Protein AF-A0A3C0MF82-F1 (afdb_monome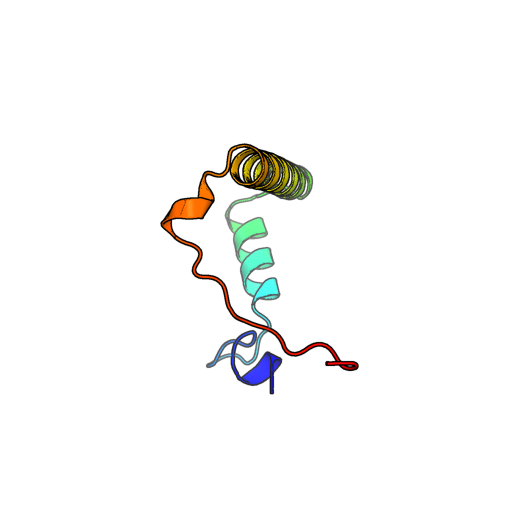r_lite)

pLDDT: mean 88.44, std 12.23, range [53.34, 98.62]

Secondary structure (DSSP, 8-state):
-TTTTTTB-TTT--BHHHHHHHHHHHTT--HHHHHHHHHHHHHHHHHHHHTTGGGGTPPP-----TT-

Structure (mmCIF, N/CA/C/O backbone):
data_AF-A0A3C0MF82-F1
#
_entry.id   AF-A0A3C0MF82-F1
#
loop_
_atom_site.group_PDB
_atom_site.id
_atom_site.type_symbol
_atom_site.label_atom_id
_atom_site.label_alt_id
_atom_site.label_comp_id
_atom_site.label_asym_id
_atom_site.label_entity_id
_atom_site.label_seq_id
_atom_site.pdbx_PDB_ins_code
_atom_site.Cartn_x
_atom_site.Cartn_y
_atom_site.Cartn_z
_atom_site.occupancy
_atom_site.B_iso_or_equiv
_atom_site.auth_seq_id
_atom_site.auth_comp_id
_atom_site.auth_asym_id
_atom_site.auth_atom_id
_atom_site.pdbx_PDB_m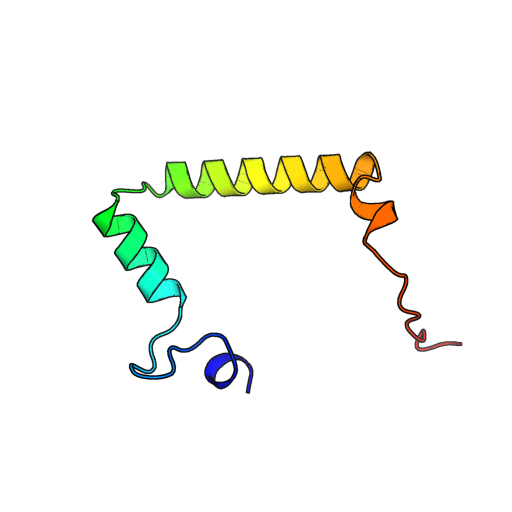odel_num
ATOM 1 N N . HIS A 1 1 ? -2.770 -23.504 -1.882 1.00 60.59 1 HIS A N 1
ATOM 2 C CA . HIS A 1 1 ? -1.466 -23.303 -2.520 1.00 60.59 1 HIS A CA 1
ATOM 3 C C . HIS A 1 1 ? -1.307 -21.796 -2.744 1.00 60.59 1 HIS A C 1
ATOM 5 O O . HIS A 1 1 ? -1.716 -21.299 -3.769 1.00 60.59 1 HIS A O 1
ATOM 11 N N . MET A 1 2 ? -0.785 -21.024 -1.776 1.00 69.12 2 MET A N 1
ATOM 12 C CA . MET A 1 2 ? -0.894 -19.542 -1.783 1.00 69.12 2 MET A CA 1
ATOM 13 C C . MET A 1 2 ? -0.293 -18.846 -3.021 1.00 69.12 2 MET A C 1
ATOM 15 O O . MET A 1 2 ? -0.810 -17.821 -3.449 1.00 69.12 2 MET A O 1
ATOM 19 N N . PHE A 1 3 ? 0.790 -19.389 -3.583 1.00 60.47 3 PHE A N 1
ATOM 20 C CA . PHE A 1 3 ? 1.446 -18.803 -4.754 1.00 60.47 3 PHE A CA 1
ATOM 21 C C . PHE A 1 3 ? 0.643 -19.042 -6.037 1.00 60.47 3 PHE A C 1
ATOM 23 O O . PHE A 1 3 ? 0.234 -18.074 -6.669 1.00 60.47 3 PHE A O 1
ATOM 30 N N . LEU A 1 4 ? 0.317 -20.305 -6.325 1.00 60.41 4 LEU A N 1
ATOM 31 C CA . LEU A 1 4 ? -0.476 -20.708 -7.493 1.00 60.41 4 LEU A CA 1
ATOM 32 C C . LEU A 1 4 ? -1.901 -20.130 -7.482 1.00 60.41 4 LEU A C 1
ATOM 34 O O . LEU A 1 4 ? -2.437 -19.805 -8.533 1.00 60.41 4 LEU A O 1
ATOM 38 N N . ASP A 1 5 ? -2.509 -19.983 -6.300 1.00 67.94 5 ASP A N 1
ATOM 39 C CA . ASP A 1 5 ? -3.919 -19.591 -6.177 1.00 67.94 5 ASP A CA 1
ATOM 40 C C . ASP A 1 5 ? -4.133 -18.060 -6.168 1.00 67.94 5 ASP A C 1
ATOM 42 O O . ASP A 1 5 ? -5.280 -17.613 -6.180 1.00 67.94 5 ASP A O 1
ATOM 46 N N . GLY A 1 6 ? -3.075 -17.232 -6.123 1.00 70.31 6 GLY A N 1
ATOM 47 C CA . GLY A 1 6 ? -3.279 -15.774 -6.075 1.00 70.31 6 GLY A CA 1
ATOM 48 C C . GLY A 1 6 ? -2.075 -14.836 -6.194 1.00 70.31 6 GLY A C 1
ATOM 49 O O . GLY A 1 6 ? -2.286 -13.626 -6.214 1.00 70.31 6 GLY A O 1
ATOM 50 N N . LEU A 1 7 ? -0.832 -15.327 -6.261 1.00 74.62 7 LEU A N 1
ATOM 51 C CA . LEU A 1 7 ? 0.371 -14.473 -6.359 1.00 74.62 7 LEU A CA 1
ATOM 52 C C . LEU A 1 7 ? 1.230 -14.758 -7.601 1.00 74.62 7 LEU A C 1
ATOM 54 O O . LEU A 1 7 ? 2.270 -14.119 -7.796 1.00 74.62 7 LEU A O 1
ATOM 58 N N . GLU A 1 8 ? 0.796 -15.705 -8.421 1.00 73.06 8 GLU A N 1
ATOM 59 C CA . GLU A 1 8 ? 1.419 -16.123 -9.667 1.00 73.06 8 GLU A CA 1
ATOM 60 C C . GLU A 1 8 ? 0.501 -15.760 -10.835 1.00 73.06 8 GLU A C 1
ATOM 62 O O . GLU A 1 8 ? -0.721 -15.886 -10.741 1.00 73.06 8 GLU A O 1
ATOM 67 N N . ASP A 1 9 ? 1.085 -15.253 -11.918 1.00 73.50 9 ASP A N 1
ATOM 68 C CA . ASP A 1 9 ? 0.332 -14.971 -13.132 1.00 73.50 9 ASP A CA 1
ATOM 69 C C . ASP A 1 9 ? -0.182 -16.272 -13.753 1.00 73.50 9 ASP A C 1
ATOM 71 O O . ASP A 1 9 ? 0.576 -17.225 -13.942 1.00 73.50 9 ASP A O 1
ATOM 75 N N . ALA A 1 10 ? -1.466 -16.291 -14.106 1.00 70.81 10 ALA A N 1
ATOM 76 C CA . ALA A 1 10 ? -2.145 -17.487 -14.594 1.00 70.81 10 ALA A CA 1
ATOM 77 C C . ALA A 1 10 ? -1.663 -17.959 -15.980 1.00 70.81 10 ALA A C 1
ATOM 79 O O . ALA A 1 10 ? -1.994 -19.075 -16.384 1.00 70.81 10 ALA A O 1
ATOM 80 N N . TYR A 1 11 ? -0.915 -17.129 -16.714 1.00 70.38 11 TYR A N 1
ATOM 81 C CA . TYR A 1 11 ? -0.480 -17.403 -18.082 1.00 70.38 11 TYR A CA 1
ATOM 82 C C . TYR A 1 11 ? 1.031 -17.639 -18.172 1.00 70.38 11 TYR A C 1
ATOM 84 O O . TYR A 1 11 ? 1.464 -18.572 -18.845 1.00 70.38 11 TYR A O 1
ATOM 92 N N . GLU A 1 12 ? 1.833 -16.811 -17.498 1.00 70.81 12 GLU A N 1
ATOM 93 C CA . GLU A 1 12 ? 3.298 -16.843 -17.582 1.00 70.81 12 GLU A CA 1
ATOM 94 C C . GLU A 1 12 ? 3.976 -17.532 -16.387 1.00 70.81 12 GLU A C 1
ATOM 96 O O . GLU A 1 12 ? 5.185 -17.765 -16.432 1.00 70.81 12 GLU A O 1
ATOM 101 N N . GLY A 1 13 ? 3.244 -17.842 -15.309 1.00 72.62 13 GLY A N 1
ATOM 102 C CA . GLY A 1 13 ? 3.812 -18.471 -14.107 1.00 72.62 13 GLY A CA 1
ATOM 103 C C . GLY A 1 13 ? 4.779 -17.565 -13.329 1.00 72.62 13 GLY A C 1
ATOM 104 O O . GLY A 1 13 ? 5.616 -18.020 -12.547 1.00 72.62 13 GLY A O 1
ATOM 105 N N . ARG A 1 14 ? 4.734 -16.250 -13.579 1.00 77.00 14 ARG A N 1
ATOM 106 C CA . ARG A 1 14 ? 5.624 -15.265 -12.951 1.00 77.00 14 ARG A CA 1
ATOM 107 C C . ARG A 1 14 ? 5.008 -14.719 -11.671 1.00 77.00 14 ARG A C 1
ATOM 109 O O . ARG A 1 14 ? 3.820 -14.415 -11.612 1.00 77.00 14 ARG A O 1
ATOM 116 N N . LEU A 1 15 ? 5.843 -14.506 -10.655 1.00 84.19 15 LEU A N 1
ATOM 117 C CA . LEU A 1 15 ? 5.419 -13.851 -9.417 1.00 84.19 15 LEU A CA 1
A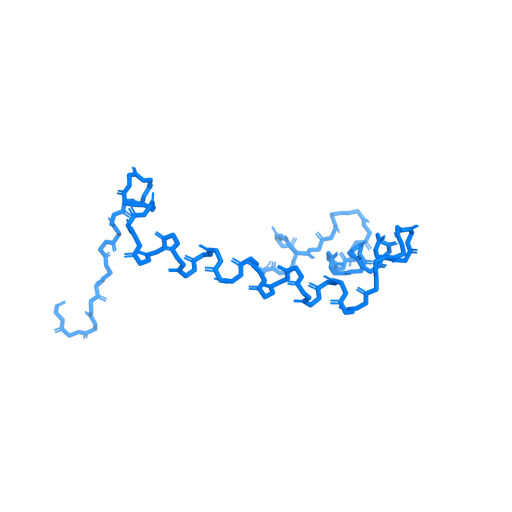TOM 118 C C . LEU A 1 15 ? 5.016 -12.394 -9.686 1.00 84.19 15 LEU A C 1
ATOM 120 O O . LEU A 1 1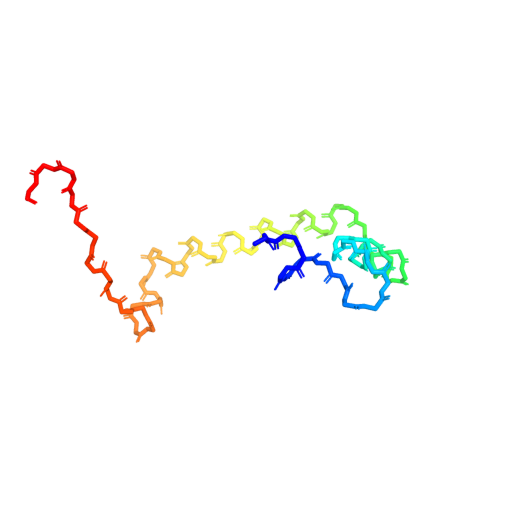5 ? 5.742 -11.668 -10.377 1.00 84.19 15 LEU A O 1
ATOM 124 N N . MET A 1 16 ? 3.926 -11.941 -9.058 1.00 86.25 16 MET A N 1
ATOM 125 C CA . MET A 1 16 ? 3.391 -10.576 -9.211 1.00 86.25 16 MET A CA 1
ATOM 126 C C . MET A 1 16 ? 4.433 -9.466 -8.989 1.00 86.25 16 MET A C 1
ATOM 128 O O . MET A 1 16 ? 4.418 -8.444 -9.674 1.00 86.25 16 MET A O 1
ATOM 132 N N . GLY A 1 17 ? 5.401 -9.680 -8.089 1.00 85.38 17 GLY A N 1
ATOM 133 C CA . GLY A 1 17 ? 6.486 -8.724 -7.838 1.00 85.38 17 GLY A CA 1
ATOM 134 C C . GLY A 1 17 ? 7.357 -8.425 -9.066 1.00 85.38 17 GLY A C 1
ATOM 135 O O . GLY A 1 17 ? 7.900 -7.329 -9.177 1.00 85.38 17 GLY A O 1
ATOM 136 N N . THR A 1 18 ? 7.454 -9.352 -10.025 1.00 87.19 18 THR A N 1
ATOM 137 C CA . THR A 1 18 ? 8.217 -9.121 -11.263 1.00 87.19 18 THR A CA 1
ATOM 138 C C . THR A 1 18 ? 7.537 -8.103 -12.180 1.00 87.19 18 THR A C 1
ATOM 140 O O . THR A 1 18 ? 8.227 -7.309 -12.814 1.00 87.19 18 THR A O 1
ATOM 143 N N . TYR A 1 19 ? 6.202 -8.068 -12.199 1.00 87.12 19 TYR A N 1
ATOM 144 C CA . TYR A 1 19 ? 5.439 -7.054 -12.929 1.00 87.12 19 TYR A CA 1
ATOM 145 C C . TYR A 1 19 ? 5.531 -5.686 -12.246 1.00 87.12 19 TYR A C 1
ATOM 147 O O . TYR A 1 19 ? 5.628 -4.665 -12.924 1.00 87.12 19 TYR A O 1
ATOM 155 N N . ALA A 1 20 ? 5.574 -5.648 -10.908 1.00 88.19 20 ALA A N 1
ATOM 156 C CA . ALA A 1 20 ? 5.808 -4.406 -10.169 1.00 88.19 20 ALA A CA 1
ATOM 157 C C . ALA A 1 20 ? 7.183 -3.791 -10.498 1.00 88.19 20 ALA A C 1
ATOM 159 O O . ALA A 1 20 ? 7.279 -2.583 -10.711 1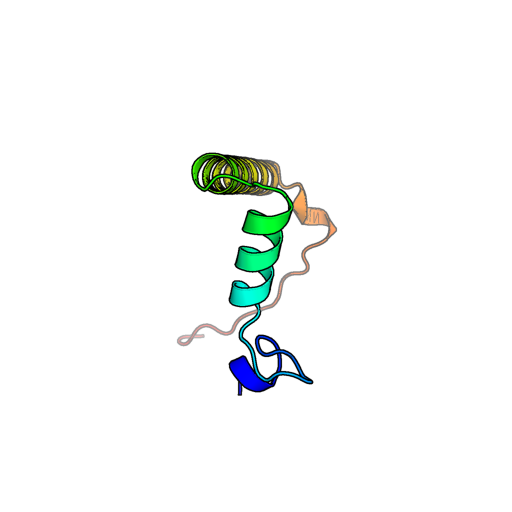.00 88.19 20 ALA A O 1
ATOM 160 N N . GLU A 1 21 ? 8.229 -4.614 -10.616 1.00 89.31 21 GLU A N 1
ATOM 161 C CA . GLU A 1 21 ? 9.568 -4.169 -11.030 1.00 89.31 21 GLU A CA 1
ATOM 162 C C . GLU A 1 21 ? 9.587 -3.662 -12.483 1.00 89.31 21 GLU A C 1
ATOM 164 O O . GLU A 1 21 ? 10.218 -2.652 -12.800 1.00 89.31 21 GLU A O 1
ATOM 169 N N . GLU A 1 22 ? 8.863 -4.329 -13.382 1.00 91.94 22 GLU A N 1
ATOM 170 C CA . GLU A 1 22 ? 8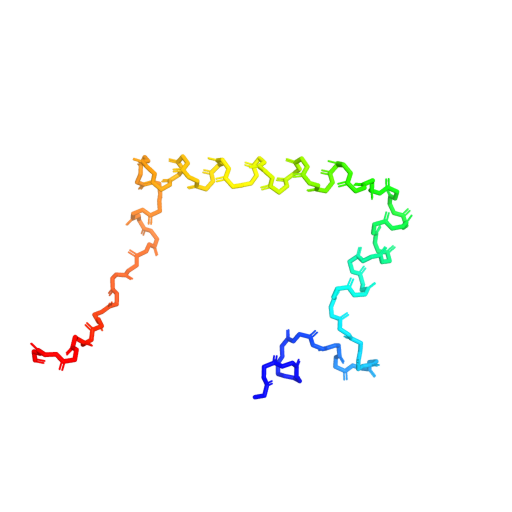.729 -3.899 -14.775 1.00 91.94 22 GLU A CA 1
ATOM 171 C C . GLU A 1 22 ? 8.004 -2.551 -14.893 1.00 91.94 22 GLU A C 1
ATOM 173 O O . GLU A 1 22 ? 8.455 -1.660 -15.621 1.00 91.94 22 GLU A O 1
ATOM 178 N N . ALA A 1 23 ? 6.938 -2.355 -14.115 1.00 91.75 23 ALA A N 1
ATOM 179 C CA . ALA A 1 23 ? 6.255 -1.074 -14.003 1.00 91.75 23 ALA A CA 1
ATOM 180 C C . ALA A 1 23 ? 7.183 0.005 -13.423 1.00 91.75 23 ALA A C 1
ATOM 182 O O . ALA A 1 23 ? 7.283 1.093 -13.989 1.00 91.75 23 ALA A O 1
ATOM 183 N N . ALA A 1 24 ? 7.915 -0.296 -12.346 1.00 94.44 24 ALA A N 1
ATOM 184 C CA . ALA A 1 24 ? 8.868 0.638 -11.753 1.00 94.44 24 ALA A CA 1
ATOM 185 C C . ALA A 1 24 ? 9.941 1.077 -12.757 1.00 94.44 24 ALA A C 1
ATOM 187 O O . ALA A 1 24 ? 10.254 2.263 -12.834 1.00 94.44 24 ALA A O 1
ATOM 188 N N . ARG A 1 25 ? 10.451 0.157 -13.584 1.00 93.25 25 ARG A N 1
ATOM 189 C CA . ARG A 1 25 ? 11.397 0.483 -14.659 1.00 93.25 25 ARG A CA 1
ATOM 190 C C . ARG A 1 25 ? 10.761 1.343 -15.749 1.00 93.25 25 ARG A C 1
ATOM 192 O O . ARG A 1 25 ? 11.350 2.342 -16.151 1.00 93.25 25 ARG A O 1
ATOM 199 N N . THR A 1 26 ? 9.571 0.965 -16.211 1.00 95.75 26 THR A N 1
ATOM 200 C CA . THR A 1 26 ? 8.857 1.632 -17.313 1.00 95.75 26 THR A CA 1
ATOM 201 C C . THR A 1 26 ? 8.489 3.070 -16.954 1.00 95.75 26 THR A C 1
ATOM 203 O O . THR A 1 26 ? 8.726 3.987 -17.737 1.00 95.75 26 THR A O 1
ATOM 206 N N . TYR A 1 27 ? 7.970 3.276 -15.744 1.00 95.69 27 TYR A N 1
ATOM 207 C CA . TYR A 1 27 ? 7.559 4.585 -15.233 1.00 95.69 27 TYR A CA 1
ATOM 208 C C . TYR A 1 27 ? 8.650 5.293 -14.422 1.00 95.69 27 TYR A C 1
ATOM 210 O O . TYR A 1 27 ? 8.416 6.374 -13.886 1.00 95.69 27 TYR A O 1
ATOM 218 N N . GLN A 1 28 ? 9.846 4.703 -14.351 1.00 96.19 28 GLN A N 1
ATOM 219 C CA . GLN A 1 28 ? 11.027 5.265 -13.693 1.00 96.19 28 GLN A CA 1
ATOM 220 C C . GLN A 1 28 ? 10.807 5.589 -12.204 1.00 96.19 28 GLN A C 1
ATOM 222 O O . GLN A 1 28 ? 11.361 6.548 -11.662 1.00 96.19 28 GLN A O 1
ATOM 227 N N . PHE A 1 29 ? 10.013 4.771 -11.511 1.00 96.25 29 PHE A N 1
ATOM 228 C CA . PHE A 1 29 ? 9.812 4.904 -10.073 1.00 96.25 29 PHE A CA 1
ATOM 229 C C . PHE A 1 29 ? 11.063 4.470 -9.317 1.00 96.25 29 PHE A C 1
ATOM 231 O O . PHE A 1 29 ? 11.380 3.284 -9.208 1.00 96.25 29 PHE A O 1
ATOM 238 N N . THR A 1 30 ? 11.765 5.444 -8.744 1.00 97.69 30 THR A N 1
ATOM 239 C CA . THR A 1 30 ? 12.956 5.173 -7.939 1.00 97.69 30 THR A CA 1
ATOM 240 C C . THR A 1 30 ? 12.600 4.398 -6.677 1.00 97.69 30 THR A C 1
ATOM 242 O O . THR A 1 30 ? 11.506 4.531 -6.123 1.00 97.69 30 THR A O 1
ATOM 245 N N . ARG A 1 31 ? 13.565 3.633 -6.161 1.00 97.06 31 ARG A N 1
ATOM 246 C CA . ARG A 1 31 ? 13.406 2.934 -4.883 1.00 97.06 31 ARG A CA 1
ATOM 247 C C . ARG A 1 31 ? 13.035 3.890 -3.742 1.00 97.06 31 ARG A C 1
ATOM 249 O O . ARG A 1 31 ? 12.142 3.587 -2.963 1.00 97.06 31 ARG A O 1
ATOM 256 N N . ALA A 1 32 ? 13.669 5.061 -3.686 1.00 98.00 32 ALA A N 1
ATOM 257 C CA . ALA A 1 32 ? 13.377 6.068 -2.668 1.00 98.00 32 ALA A CA 1
ATOM 258 C C . ALA A 1 32 ? 11.931 6.592 -2.757 1.00 98.00 32 ALA A C 1
ATOM 260 O O . ALA A 1 32 ? 11.298 6.814 -1.727 1.00 98.00 32 ALA A O 1
ATOM 261 N N . ALA A 1 33 ? 11.387 6.755 -3.969 1.00 97.75 33 ALA A N 1
ATOM 262 C CA . ALA A 1 33 ? 9.994 7.156 -4.159 1.00 97.75 33 ALA A CA 1
ATOM 263 C C . ALA A 1 33 ? 9.015 6.063 -3.697 1.00 97.75 33 ALA A C 1
ATOM 265 O O . ALA A 1 33 ? 8.028 6.368 -3.028 1.00 97.75 33 ALA A O 1
ATOM 266 N N . GLN A 1 34 ? 9.312 4.796 -4.002 1.00 98.25 34 GLN A N 1
ATOM 267 C CA . GLN A 1 34 ? 8.522 3.651 -3.538 1.00 98.25 34 GLN A CA 1
ATOM 268 C C . GLN A 1 34 ? 8.522 3.556 -2.003 1.00 98.25 34 GLN A C 1
ATOM 270 O O . GLN A 1 34 ? 7.458 3.447 -1.393 1.00 98.25 34 GLN A O 1
ATOM 275 N N . ASP A 1 35 ? 9.695 3.684 -1.374 1.00 98.31 35 ASP A N 1
ATOM 276 C CA . ASP A 1 35 ? 9.837 3.662 0.087 1.00 98.31 35 ASP A CA 1
ATOM 277 C C . ASP A 1 35 ? 9.093 4.838 0.741 1.00 98.31 35 ASP A C 1
ATOM 279 O O . ASP A 1 35 ? 8.361 4.652 1.715 1.00 98.31 35 ASP A O 1
ATOM 283 N N . SER A 1 36 ? 9.213 6.047 0.181 1.00 98.38 36 SER A N 1
ATOM 284 C CA . SER A 1 36 ? 8.497 7.227 0.679 1.00 98.38 36 SER A CA 1
ATOM 285 C C . SER A 1 36 ? 6.981 7.038 0.622 1.00 98.38 36 SER A C 1
ATOM 287 O O . SER A 1 36 ? 6.289 7.359 1.589 1.00 98.38 36 SER A O 1
ATOM 289 N N . TYR A 1 37 ? 6.463 6.475 -0.472 1.00 98.06 37 TYR A N 1
ATOM 290 C CA . TYR A 1 37 ? 5.041 6.175 -0.598 1.00 98.06 37 TYR A CA 1
ATOM 291 C C . TYR A 1 37 ? 4.580 5.140 0.436 1.00 98.06 37 TYR A C 1
ATOM 293 O O . TYR A 1 37 ? 3.543 5.331 1.074 1.00 98.06 37 TYR A O 1
ATOM 301 N N . ALA A 1 38 ? 5.359 4.075 0.646 1.00 98.38 38 ALA A N 1
ATOM 302 C CA . ALA A 1 38 ? 5.047 3.043 1.631 1.00 98.38 38 ALA A CA 1
ATOM 303 C C . ALA A 1 38 ? 4.972 3.613 3.059 1.00 98.38 38 ALA A C 1
ATOM 305 O O . ALA A 1 38 ? 4.020 3.321 3.785 1.00 98.38 38 ALA A O 1
ATOM 306 N N . ILE A 1 39 ? 5.917 4.483 3.438 1.00 98.56 39 ILE A N 1
ATOM 307 C CA . ILE A 1 39 ? 5.915 5.171 4.739 1.00 98.56 39 ILE A CA 1
ATOM 308 C C . ILE A 1 39 ? 4.664 6.041 4.883 1.00 98.56 39 ILE A C 1
ATOM 310 O O . ILE A 1 39 ? 3.926 5.905 5.856 1.00 98.56 39 ILE A O 1
ATOM 314 N N . THR A 1 40 ? 4.360 6.877 3.887 1.00 98.62 40 THR A N 1
ATOM 315 C CA . THR A 1 40 ? 3.158 7.722 3.918 1.00 98.62 40 THR A CA 1
ATOM 316 C C . THR A 1 40 ? 1.871 6.893 4.000 1.00 98.62 40 THR A C 1
ATOM 318 O O . THR A 1 40 ? 0.926 7.275 4.692 1.00 98.62 40 THR A O 1
ATOM 321 N N . SER A 1 41 ? 1.806 5.751 3.312 1.00 98.50 41 SER A N 1
ATOM 322 C CA . SER A 1 41 ? 0.667 4.833 3.405 1.00 98.50 41 SER A CA 1
ATOM 323 C C . SER A 1 41 ? 0.510 4.277 4.823 1.00 98.50 41 SER A C 1
ATOM 325 O O . SER A 1 41 ? -0.605 4.246 5.350 1.00 98.50 41 SER A O 1
ATOM 327 N N . LEU A 1 42 ? 1.616 3.890 5.465 1.00 98.44 42 LEU A N 1
ATOM 328 C CA . LEU A 1 42 ? 1.621 3.404 6.843 1.00 98.44 42 LEU A CA 1
ATOM 329 C C . LEU A 1 42 ? 1.141 4.479 7.826 1.00 98.44 42 LEU A C 1
ATOM 331 O O . LEU A 1 42 ? 0.257 4.212 8.637 1.00 98.44 42 LEU A O 1
ATOM 335 N N . GLU A 1 43 ? 1.663 5.700 7.724 1.00 98.62 43 GLU A N 1
ATOM 336 C CA . GLU A 1 43 ? 1.266 6.827 8.579 1.00 98.62 43 GLU A CA 1
ATOM 337 C C . GLU A 1 43 ? -0.233 7.138 8.450 1.00 98.62 43 GLU A C 1
ATOM 339 O O . GLU A 1 43 ? -0.930 7.359 9.445 1.00 98.62 43 GLU A O 1
ATOM 344 N N . ARG A 1 44 ? -0.767 7.106 7.220 1.00 98.56 44 ARG A N 1
ATOM 345 C CA . ARG A 1 44 ? -2.204 7.289 6.959 1.00 98.56 44 ARG A CA 1
ATOM 346 C C . ARG A 1 44 ? -3.039 6.182 7.592 1.00 98.56 44 ARG A C 1
ATOM 348 O O . ARG A 1 44 ? -4.052 6.489 8.218 1.00 98.56 44 ARG A O 1
ATOM 355 N N . ALA A 1 45 ? -2.614 4.926 7.464 1.00 98.19 45 ALA A N 1
ATOM 356 C CA . ALA A 1 45 ? -3.303 3.791 8.070 1.00 98.19 45 ALA A CA 1
ATOM 357 C C . ALA A 1 45 ? -3.300 3.883 9.604 1.00 98.19 45 ALA A C 1
ATOM 359 O O . ALA A 1 45 ? -4.347 3.716 10.226 1.00 98.19 45 ALA A O 1
ATOM 360 N N . GLN A 1 46 ? -2.160 4.228 10.210 1.00 98.44 46 GLN A N 1
ATOM 361 C CA . GLN A 1 46 ? -2.044 4.441 11.657 1.00 98.44 46 GLN A CA 1
ATOM 362 C C . GLN A 1 46 ? -2.978 5.551 12.146 1.00 98.44 46 GLN A C 1
ATOM 364 O O . GLN A 1 46 ? -3.672 5.381 13.148 1.00 98.44 46 GLN A O 1
ATOM 369 N N . LYS A 1 47 ? -3.040 6.673 11.419 1.00 98.50 47 LYS A N 1
ATOM 370 C CA . LYS A 1 47 ? -3.966 7.764 11.730 1.00 98.50 47 LYS A CA 1
ATOM 371 C C . LYS A 1 47 ? -5.425 7.324 11.607 1.00 98.50 47 LYS A C 1
ATOM 373 O O . LYS A 1 47 ? -6.206 7.578 12.512 1.00 98.50 47 LYS A O 1
ATOM 378 N N . ALA A 1 48 ? -5.794 6.653 10.518 1.00 98.06 48 ALA A N 1
ATOM 379 C CA . ALA A 1 48 ? -7.160 6.182 10.300 1.00 98.06 48 ALA A CA 1
ATOM 380 C C . ALA A 1 48 ? -7.613 5.205 11.399 1.00 98.06 48 ALA A C 1
ATOM 382 O O . ALA A 1 48 ? -8.739 5.302 11.887 1.00 98.06 48 ALA A O 1
ATOM 383 N N . GLN A 1 49 ? -6.721 4.314 11.840 1.00 97.25 49 GLN A N 1
ATOM 384 C CA . GLN A 1 49 ? -6.976 3.422 12.971 1.00 97.25 49 GLN A CA 1
ATOM 385 C C . GLN A 1 49 ? -7.158 4.202 14.279 1.00 97.25 49 GLN A C 1
ATOM 387 O O . GLN A 1 49 ? -8.141 3.975 14.981 1.00 97.25 49 GLN A O 1
ATOM 392 N N . SER A 1 50 ? -6.264 5.146 14.597 1.00 97.56 50 SER A N 1
ATOM 393 C CA . SER A 1 50 ? -6.327 5.892 15.862 1.00 97.56 50 SER A CA 1
ATOM 394 C C . SER A 1 50 ? -7.528 6.834 15.955 1.00 97.56 50 SER A C 1
ATOM 396 O O . SER A 1 50 ? -8.033 7.073 17.049 1.00 97.56 50 SER A O 1
ATOM 398 N N . THR A 1 51 ? -8.029 7.329 14.821 1.00 97.94 51 THR A N 1
ATOM 399 C CA . THR A 1 51 ? -9.243 8.155 14.762 1.00 97.94 51 THR A CA 1
ATOM 400 C C . THR A 1 51 ? -10.525 7.345 14.565 1.00 97.94 51 THR A C 1
ATOM 402 O O . THR A 1 51 ? -11.588 7.939 14.405 1.00 97.94 51 THR A O 1
ATOM 405 N N . GLY A 1 52 ? -10.453 6.010 14.525 1.00 97.00 52 GLY A N 1
ATOM 406 C CA . GLY A 1 52 ? -11.621 5.145 14.335 1.00 97.00 52 GLY A CA 1
ATOM 407 C C . GLY A 1 52 ? -12.273 5.239 12.950 1.00 97.00 52 GLY A C 1
ATOM 408 O O . GLY A 1 52 ? -13.444 4.902 12.810 1.00 97.00 52 GLY A O 1
ATOM 409 N N . ALA A 1 53 ? -11.545 5.675 11.918 1.00 97.75 53 ALA A N 1
ATOM 410 C CA . ALA A 1 53 ? -12.098 5.874 10.574 1.00 97.75 53 ALA A CA 1
ATOM 411 C C . ALA A 1 53 ? -12.646 4.577 9.950 1.00 97.75 53 ALA A C 1
ATOM 413 O O . ALA A 1 53 ? -13.611 4.624 9.197 1.00 97.75 53 ALA A O 1
ATOM 414 N N . PHE A 1 54 ? -12.086 3.420 10.316 1.00 97.56 54 PHE A N 1
ATOM 415 C CA . PHE A 1 54 ? -12.545 2.113 9.834 1.00 97.56 54 PHE A CA 1
ATOM 416 C C . PHE A 1 54 ? -13.702 1.513 10.655 1.00 97.56 54 PHE A C 1
ATOM 418 O O . PHE A 1 54 ? -14.169 0.416 10.354 1.00 97.56 54 PHE A O 1
ATOM 425 N N . ALA A 1 55 ? -14.188 2.201 11.697 1.00 96.31 55 ALA A N 1
ATOM 426 C CA . ALA A 1 55 ? -15.201 1.649 12.601 1.00 96.31 55 ALA A CA 1
ATOM 427 C C . ALA A 1 55 ? -16.539 1.341 11.906 1.00 96.31 55 ALA A C 1
ATOM 429 O O . ALA A 1 55 ? -17.277 0.479 12.369 1.00 96.31 55 ALA A O 1
ATOM 430 N N . GLN A 1 56 ? -16.857 2.037 10.809 1.00 96.50 56 GLN A N 1
ATOM 431 C CA . GLN A 1 56 ? -18.108 1.837 10.072 1.00 96.50 56 GLN A CA 1
ATOM 432 C C . GLN A 1 56 ? -18.059 0.660 9.085 1.00 96.50 56 GLN A C 1
ATOM 434 O O . GLN A 1 56 ? -19.110 0.127 8.740 1.00 96.50 56 GLN A O 1
ATOM 439 N N . GLU A 1 57 ? -16.871 0.252 8.631 1.00 97.12 57 GLU A N 1
ATOM 440 C CA . GLU A 1 57 ? -16.694 -0.800 7.615 1.00 97.12 57 GLU A CA 1
ATOM 441 C C . GLU A 1 57 ? -16.214 -2.141 8.194 1.00 97.12 57 GLU A C 1
ATOM 443 O O . GLU A 1 57 ? -16.426 -3.187 7.580 1.00 97.12 57 GLU A O 1
ATOM 448 N N . ILE A 1 58 ? -15.609 -2.144 9.389 1.00 96.56 58 ILE A N 1
ATOM 449 C CA . ILE A 1 58 ? -15.120 -3.365 10.043 1.00 96.56 58 ILE A CA 1
ATOM 450 C C . ILE A 1 58 ? -16.221 -4.003 10.897 1.00 96.56 58 ILE A C 1
ATOM 452 O O . ILE A 1 58 ? -16.653 -3.447 11.905 1.00 96.56 58 ILE A O 1
ATOM 456 N N . VAL A 1 59 ? -16.600 -5.237 10.554 1.00 96.50 59 VAL A N 1
ATOM 457 C CA . VAL A 1 59 ? -17.416 -6.107 11.412 1.00 96.50 59 VAL A CA 1
ATOM 458 C C . VAL A 1 59 ? -16.523 -7.018 12.259 1.00 96.50 59 VAL A C 1
ATOM 460 O O . VAL A 1 59 ? -15.570 -7.620 11.764 1.00 96.50 59 VAL A O 1
ATOM 463 N N . GLY A 1 60 ? -16.820 -7.126 13.556 1.00 94.44 60 GLY A N 1
ATOM 464 C CA . GLY A 1 60 ? -16.066 -7.982 14.470 1.00 94.44 60 GLY A CA 1
ATOM 465 C C . GLY A 1 60 ? -16.248 -9.469 14.155 1.00 94.44 60 GLY A C 1
ATOM 466 O O . GLY A 1 60 ? -17.373 -9.958 14.074 1.00 94.44 60 GLY A O 1
ATOM 467 N N . VAL A 1 61 ? -15.141 -10.203 14.037 1.00 94.38 61 VAL A N 1
ATOM 468 C CA . VAL A 1 61 ? -15.137 -11.667 13.913 1.00 94.38 61 VAL A CA 1
ATOM 469 C C . VAL A 1 61 ? -14.664 -12.264 15.234 1.00 94.38 61 VAL A C 1
ATOM 471 O O . VAL A 1 61 ? -13.541 -12.015 15.671 1.00 94.38 61 VAL A O 1
ATOM 474 N N . ALA A 1 62 ? -15.521 -13.049 15.888 1.00 92.88 62 ALA A N 1
ATOM 475 C CA . ALA A 1 62 ? -15.174 -13.700 17.146 1.00 92.88 62 ALA A CA 1
ATOM 476 C C . ALA A 1 62 ? -14.147 -14.819 16.909 1.00 92.88 62 ALA A C 1
ATOM 478 O O . ALA A 1 62 ? -14.409 -15.774 16.178 1.00 92.88 62 ALA A O 1
ATOM 479 N N . VAL A 1 63 ? -12.989 -14.725 17.563 1.00 90.25 63 VAL A N 1
ATOM 480 C CA . VAL A 1 63 ? -11.941 -15.752 17.518 1.00 90.25 63 VAL A CA 1
ATOM 481 C C . VAL A 1 63 ? -11.934 -16.502 18.847 1.00 90.25 63 VAL A C 1
ATOM 483 O O . VAL A 1 63 ? -11.823 -15.888 19.907 1.00 90.25 63 VAL A O 1
ATOM 486 N N . LYS A 1 64 ? -12.063 -17.834 18.807 1.00 86.31 64 LYS A N 1
ATOM 487 C CA . LYS A 1 64 ? -12.012 -18.668 20.017 1.00 86.31 64 LYS A CA 1
ATOM 488 C C . LYS A 1 64 ? -10.602 -18.651 20.607 1.00 86.31 64 LYS A C 1
ATOM 490 O O . LYS A 1 64 ? -9.641 -19.008 19.926 1.00 86.31 64 LYS A O 1
ATOM 495 N N . ALA A 1 65 ? -10.480 -18.272 21.876 1.00 82.50 65 ALA A N 1
ATOM 496 C CA . ALA A 1 65 ? -9.228 -18.405 22.608 1.00 82.50 65 ALA A CA 1
ATOM 497 C C . ALA A 1 65 ? -8.975 -19.883 22.950 1.00 82.50 65 ALA A C 1
ATOM 499 O O . ALA A 1 65 ? -9.903 -20.633 23.228 1.00 82.50 65 ALA A O 1
ATOM 500 N N . LYS A 1 66 ? -7.707 -20.312 22.980 1.00 78.62 66 LYS A N 1
ATOM 501 C CA . LYS A 1 66 ? -7.319 -21.709 23.276 1.00 78.62 66 LYS A CA 1
ATOM 502 C C . LYS A 1 66 ? -7.600 -22.140 24.736 1.00 78.62 66 LYS A C 1
ATOM 504 O O . LYS A 1 66 ? -7.290 -23.268 25.100 1.00 78.62 66 LYS A O 1
ATOM 509 N N . ALA A 1 67 ? -8.162 -21.257 25.564 1.00 72.00 67 ALA A N 1
ATOM 510 C CA . ALA A 1 67 ? -8.500 -21.499 26.968 1.00 72.00 67 ALA A CA 1
ATOM 511 C C . ALA A 1 67 ? -9.835 -20.828 27.367 1.00 72.00 67 ALA A C 1
ATOM 513 O O . ALA A 1 67 ? -9.903 -20.127 28.375 1.00 72.00 67 ALA A O 1
ATOM 514 N N . GLY A 1 68 ? -10.875 -21.024 26.551 1.00 53.34 68 GLY A N 1
ATOM 515 C CA . GLY A 1 68 ? -12.266 -20.663 26.840 1.00 53.34 68 GLY A CA 1
ATOM 516 C C . GLY A 1 68 ? -13.221 -21.592 26.112 1.00 53.34 68 GLY A C 1
ATOM 517 O O . GLY A 1 68 ? -13.118 -21.650 24.865 1.00 53.34 68 GLY A O 1
#

Sequence (68 aa):
HMFLDGLEDAYEGRLMGTYAEEAARTYQFTRAAQDSYAITSLERAQKAQSTGAFAQEIVGVAVKAKAG

Foldseek 3Di:
DVCCVPQADPPPRDGPVVVVVVVCVVVVPDPVNVVVVVVVVVVVVVVCVVVVVCVVPDDDDDDDDPPD

Radius of gyration: 18.36 Å; chains: 1; bounding box: 32×32×45 Å